Protein AF-A0A2L1GGE6-F1 (afdb_monomer_lite)

pLDDT: mean 92.44, std 5.66, range [71.69, 98.25]

Structure (mmCIF, N/CA/C/O backbone):
data_AF-A0A2L1GGE6-F1
#
_entry.id   AF-A0A2L1GGE6-F1
#
loop_
_atom_site.group_PDB
_atom_site.id
_atom_site.type_symbol
_atom_site.label_atom_id
_atom_site.label_alt_id
_atom_site.label_comp_id
_atom_site.label_asym_id
_atom_site.label_entity_id
_atom_site.label_seq_id
_atom_site.pdbx_PDB_ins_code
_atom_site.Cartn_x
_atom_site.Cartn_y
_atom_site.Cartn_z
_atom_site.occupancy
_atom_site.B_iso_or_equiv
_atom_site.auth_seq_id
_atom_site.auth_comp_id
_atom_site.auth_asym_id
_atom_site.auth_atom_id
_atom_site.pdbx_PDB_model_num
ATOM 1 N N . ASP A 1 1 ? 11.230 13.556 -12.969 1.00 76.69 1 ASP A N 1
ATOM 2 C CA . ASP A 1 1 ? 11.676 12.198 -12.635 1.00 76.69 1 ASP A CA 1
ATOM 3 C C . ASP A 1 1 ? 10.655 11.644 -11.663 1.00 76.69 1 ASP A C 1
ATOM 5 O O . ASP A 1 1 ? 10.388 12.296 -10.663 1.00 76.69 1 ASP A O 1
ATOM 9 N N . ASP A 1 2 ? 10.006 10.533 -11.989 1.00 79.94 2 ASP A N 1
ATOM 10 C CA . ASP A 1 2 ? 8.922 10.001 -11.155 1.00 79.94 2 ASP A CA 1
ATOM 11 C C . ASP A 1 2 ? 9.458 9.405 -9.846 1.00 79.94 2 ASP A C 1
ATOM 13 O O . ASP A 1 2 ? 8.740 9.350 -8.852 1.00 79.94 2 ASP A O 1
ATOM 17 N N . LEU A 1 3 ? 10.731 8.992 -9.807 1.00 88.44 3 LEU A N 1
ATOM 18 C CA . LEU A 1 3 ? 11.336 8.369 -8.626 1.00 88.44 3 LEU A CA 1
ATOM 19 C C . LEU A 1 3 ? 11.576 9.357 -7.472 1.00 88.44 3 LEU A C 1
ATOM 21 O O . LEU A 1 3 ? 11.705 8.930 -6.322 1.00 88.44 3 LEU A O 1
ATOM 25 N N . SER A 1 4 ? 11.581 10.668 -7.749 1.00 88.50 4 SER A N 1
ATOM 26 C CA . SER A 1 4 ? 11.666 11.704 -6.712 1.00 88.50 4 SER A CA 1
ATOM 27 C C . SER A 1 4 ? 10.343 11.933 -5.975 1.00 88.50 4 SER A C 1
ATOM 29 O O . SER A 1 4 ? 10.339 12.589 -4.937 1.00 88.50 4 SER A O 1
ATOM 31 N N . ILE A 1 5 ? 9.221 11.421 -6.493 1.00 91.50 5 ILE A N 1
ATOM 32 C CA . ILE A 1 5 ? 7.922 11.474 -5.810 1.00 91.50 5 ILE A CA 1
ATOM 33 C C . ILE A 1 5 ? 7.991 10.542 -4.603 1.00 91.50 5 ILE A C 1
ATOM 35 O O . ILE A 1 5 ? 8.358 9.381 -4.759 1.00 91.50 5 ILE A O 1
ATOM 39 N N . GLN A 1 6 ? 7.654 11.023 -3.410 1.00 93.44 6 GLN A N 1
ATOM 40 C CA . GLN A 1 6 ? 7.475 10.172 -2.233 1.00 93.44 6 GLN A CA 1
ATOM 41 C C . GLN A 1 6 ? 6.146 9.423 -2.369 1.00 93.44 6 GLN A C 1
ATOM 43 O O . GLN A 1 6 ? 5.102 10.067 -2.482 1.00 93.44 6 GLN A O 1
ATOM 48 N N . LEU A 1 7 ? 6.181 8.087 -2.415 1.00 94.50 7 LEU A N 1
ATOM 49 C CA . LEU A 1 7 ? 4.965 7.294 -2.610 1.00 94.50 7 LEU A CA 1
ATOM 50 C C . LEU A 1 7 ? 4.252 7.100 -1.269 1.00 94.50 7 LEU A C 1
ATOM 52 O O . LEU A 1 7 ? 3.076 7.424 -1.156 1.00 94.50 7 LEU A O 1
ATOM 56 N N . LEU A 1 8 ? 4.968 6.641 -0.245 1.00 94.88 8 LEU A N 1
ATOM 57 C CA . LEU A 1 8 ? 4.497 6.573 1.135 1.00 94.88 8 LEU A CA 1
ATOM 58 C C . LEU A 1 8 ? 4.731 7.926 1.821 1.00 94.88 8 LEU A C 1
ATOM 60 O O . LEU A 1 8 ? 5.828 8.223 2.302 1.00 94.88 8 LEU A O 1
ATOM 64 N N . SER A 1 9 ? 3.707 8.780 1.820 1.00 91.50 9 SER A N 1
ATOM 65 C CA . SER A 1 9 ? 3.783 10.154 2.330 1.00 91.50 9 SER A CA 1
ATOM 66 C C . SER A 1 9 ? 3.647 10.250 3.857 1.00 91.50 9 SER A C 1
ATOM 68 O O . SER A 1 9 ? 3.250 9.305 4.541 1.00 91.50 9 SER A O 1
ATOM 70 N N . SER A 1 10 ? 3.936 11.436 4.404 1.00 93.06 10 SER A N 1
ATOM 71 C CA . SER A 1 10 ? 3.655 11.759 5.810 1.00 93.06 10 SER A CA 1
ATOM 72 C C . SER A 1 10 ? 2.171 11.657 6.161 1.00 93.06 10 SER A C 1
ATOM 74 O O . SER A 1 10 ? 1.844 11.339 7.299 1.00 93.06 10 SER A O 1
ATOM 76 N N . ASP A 1 11 ? 1.280 11.888 5.196 1.00 93.88 11 ASP A N 1
ATOM 77 C CA . ASP A 1 11 ? -0.168 11.844 5.422 1.00 93.88 11 ASP A CA 1
ATOM 78 C C . ASP A 1 11 ? -0.619 10.433 5.803 1.00 93.88 11 ASP A C 1
ATOM 80 O O . ASP A 1 11 ? -1.403 10.268 6.737 1.00 93.88 11 ASP A O 1
ATOM 84 N N . LEU A 1 12 ? -0.029 9.408 5.173 1.00 95.50 12 LEU A N 1
ATOM 85 C CA . LEU A 1 12 ? -0.253 8.017 5.559 1.00 95.50 12 LEU A CA 1
ATOM 86 C C . LEU A 1 12 ? 0.170 7.771 7.011 1.00 95.50 12 LEU A C 1
ATOM 88 O O . LEU A 1 12 ? -0.551 7.115 7.757 1.00 95.50 12 LEU A O 1
ATOM 92 N N . LEU A 1 13 ? 1.325 8.297 7.429 1.00 95.12 13 LEU A N 1
ATOM 93 C CA . LEU A 1 13 ? 1.801 8.132 8.803 1.00 95.12 13 LEU A CA 1
ATOM 94 C C . LEU A 1 13 ? 0.855 8.792 9.816 1.00 95.12 13 LEU A C 1
ATOM 96 O O . LEU A 1 13 ? 0.607 8.225 10.881 1.00 95.12 13 LEU A O 1
ATOM 100 N N . GLU A 1 14 ? 0.324 9.971 9.502 1.00 95.50 14 GLU A N 1
ATOM 101 C CA . GLU A 1 14 ? -0.656 10.637 10.361 1.00 95.50 14 GLU A CA 1
ATOM 102 C C . GLU A 1 14 ? -1.996 9.888 10.389 1.00 95.50 14 GLU A C 1
ATOM 104 O O . GLU A 1 14 ? -2.597 9.747 11.455 1.00 95.50 14 GLU A O 1
ATOM 109 N N . GLU A 1 15 ? -2.427 9.306 9.267 1.00 94.00 15 GLU A N 1
ATOM 110 C CA . GLU A 1 15 ? -3.630 8.470 9.218 1.00 94.00 15 GLU A CA 1
ATOM 111 C C . GLU A 1 15 ? -3.463 7.171 10.028 1.00 94.00 15 GLU A C 1
ATOM 113 O O . GLU A 1 15 ? -4.377 6.781 10.758 1.00 94.00 15 GLU A O 1
ATOM 118 N N . ILE A 1 16 ? -2.266 6.566 9.999 1.00 94.00 16 ILE A N 1
ATOM 119 C CA . ILE A 1 16 ? -1.893 5.404 10.825 1.00 94.00 16 ILE A CA 1
ATOM 120 C C . ILE A 1 16 ? -2.014 5.706 12.325 1.00 94.00 16 ILE A C 1
ATOM 122 O O . ILE A 1 16 ? -2.418 4.839 13.101 1.00 94.00 16 ILE A O 1
ATOM 126 N N . LYS A 1 17 ? -1.678 6.927 12.752 1.00 93.19 17 LYS A N 1
ATOM 127 C CA . LYS A 1 17 ? -1.795 7.356 14.157 1.00 93.19 17 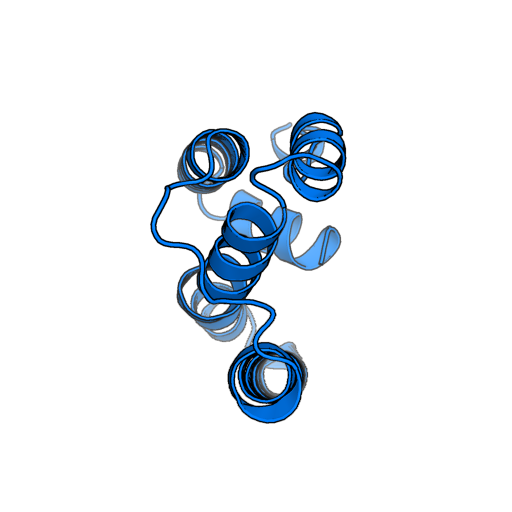LYS A CA 1
ATOM 128 C C . LYS A 1 17 ? -3.228 7.725 14.554 1.00 93.19 17 LYS A C 1
ATOM 130 O O . LYS A 1 17 ? -3.521 7.823 15.745 1.00 93.19 17 LYS A O 1
ATOM 135 N N . GLY A 1 18 ? -4.090 7.985 13.574 1.00 90.88 18 GLY A N 1
ATOM 136 C CA . GLY A 1 18 ? -5.457 8.446 13.770 1.00 90.88 18 GLY A CA 1
ATOM 137 C C . GLY A 1 18 ? -6.480 7.321 13.939 1.00 90.88 18 GLY A C 1
ATOM 138 O O . GLY A 1 18 ? -6.161 6.145 14.108 1.00 90.88 18 GLY A O 1
ATOM 139 N N . SER A 1 19 ? -7.758 7.693 13.848 1.00 88.56 19 SER A N 1
ATOM 140 C CA . SER A 1 19 ? -8.890 6.760 13.948 1.00 88.56 19 SER A CA 1
ATOM 141 C C . SER A 1 19 ? -8.963 5.747 12.800 1.00 88.56 19 SER A C 1
ATOM 143 O O . SER A 1 19 ? -9.596 4.707 12.952 1.00 88.56 19 SER A O 1
ATOM 145 N N . LEU A 1 20 ? -8.312 6.041 11.670 1.00 90.44 20 LEU A N 1
ATOM 146 C CA . LEU A 1 20 ? -8.230 5.173 10.491 1.00 90.44 20 LEU A CA 1
ATOM 147 C C . LEU A 1 20 ? -6.960 4.311 10.475 1.00 90.44 20 LEU A C 1
ATOM 149 O O . LEU A 1 20 ? -6.613 3.732 9.443 1.00 90.44 20 LEU A O 1
ATOM 153 N N . GLY A 1 21 ? -6.243 4.212 11.598 1.00 91.81 21 GLY A N 1
ATOM 154 C CA . GLY A 1 21 ? -4.950 3.540 11.615 1.00 91.81 21 GLY A CA 1
ATOM 155 C C . GLY A 1 21 ? -5.020 2.050 11.297 1.00 91.81 21 GLY A C 1
ATOM 156 O O . GLY A 1 21 ? -4.206 1.530 10.535 1.00 91.81 21 GLY A O 1
ATOM 157 N N . CYS A 1 22 ? -6.056 1.378 11.801 1.00 92.00 22 CYS A N 1
ATOM 158 C CA . CYS A 1 22 ? -6.360 -0.011 11.462 1.00 92.00 22 CYS A CA 1
ATOM 159 C C . CYS A 1 22 ? -6.520 -0.202 9.947 1.00 92.00 22 CYS A C 1
ATOM 161 O O . CYS A 1 22 ? -5.876 -1.070 9.354 1.00 92.00 22 CYS A O 1
ATOM 163 N N . GLN A 1 23 ? -7.361 0.634 9.336 1.00 91.88 23 GLN A N 1
ATOM 164 C CA . GLN A 1 23 ? -7.722 0.605 7.923 1.00 91.88 23 GLN A CA 1
ATOM 165 C C . GLN A 1 23 ? -6.482 0.850 7.073 1.00 91.88 23 GLN A C 1
ATOM 167 O O . GLN A 1 23 ? -6.172 0.053 6.194 1.00 91.88 23 GLN A O 1
ATOM 172 N N . SER A 1 24 ? -5.738 1.908 7.399 1.00 94.50 24 SER A N 1
ATOM 173 C CA . SER A 1 24 ? -4.527 2.322 6.691 1.00 94.50 24 SER A CA 1
ATOM 174 C C . SER A 1 24 ? -3.493 1.205 6.657 1.00 94.50 24 SER A C 1
ATOM 176 O O . SER A 1 24 ? -3.010 0.842 5.587 1.00 94.50 24 SER A O 1
ATOM 178 N N . VAL A 1 25 ? -3.194 0.597 7.811 1.00 94.62 25 VAL A N 1
ATOM 179 C CA . VAL A 1 25 ? -2.222 -0.501 7.878 1.00 94.62 25 VAL A CA 1
ATOM 180 C C . VAL A 1 25 ? -2.748 -1.744 7.156 1.00 94.62 25 VAL A C 1
ATOM 182 O O . VAL A 1 25 ? -2.005 -2.352 6.388 1.00 94.62 25 VAL A O 1
ATOM 185 N N . SER A 1 26 ? -4.016 -2.119 7.358 1.00 93.94 26 SER A N 1
ATOM 186 C CA . SER A 1 26 ? -4.608 -3.291 6.697 1.00 93.94 26 SER A CA 1
ATOM 187 C C . SER A 1 26 ? -4.584 -3.153 5.173 1.00 93.94 26 SER A C 1
ATOM 189 O O . SER A 1 26 ? -4.153 -4.071 4.474 1.00 93.94 26 SER A O 1
ATOM 191 N N . GLU A 1 27 ? -5.004 -1.999 4.654 1.00 95.00 27 GLU A N 1
ATOM 192 C CA . GLU A 1 27 ? -4.993 -1.698 3.224 1.00 95.00 27 GLU A CA 1
ATOM 193 C C . GLU A 1 27 ? -3.579 -1.595 2.654 1.00 95.00 27 GLU A C 1
ATOM 195 O O . GLU A 1 27 ? -3.358 -2.017 1.520 1.00 95.00 27 GLU A O 1
ATOM 200 N N . MET A 1 28 ? -2.615 -1.069 3.416 1.00 95.88 28 MET A N 1
ATOM 201 C CA . MET A 1 28 ? -1.215 -1.023 2.997 1.00 95.88 28 MET A CA 1
ATOM 202 C C . MET A 1 28 ? -0.634 -2.433 2.865 1.00 95.88 28 MET A C 1
ATOM 204 O O . MET A 1 28 ? -0.012 -2.751 1.851 1.00 95.88 28 MET A O 1
ATOM 208 N N . MET A 1 29 ? -0.871 -3.304 3.852 1.00 96.06 29 MET A N 1
ATOM 209 C CA . MET A 1 29 ? -0.436 -4.703 3.785 1.00 96.06 29 MET A CA 1
ATOM 210 C C . MET A 1 29 ? -1.050 -5.424 2.583 1.00 96.06 29 MET A C 1
ATOM 212 O O . MET A 1 29 ? -0.353 -6.151 1.879 1.00 96.06 29 MET A O 1
ATOM 216 N N . GLU A 1 30 ? -2.342 -5.212 2.329 1.00 95.44 30 GLU A N 1
ATOM 217 C CA . GLU A 1 30 ? -3.037 -5.773 1.169 1.00 95.44 30 GLU A CA 1
ATOM 218 C C . GLU A 1 30 ? -2.467 -5.251 -0.151 1.00 95.44 30 GLU A C 1
ATOM 220 O O . GLU A 1 30 ? -2.126 -6.044 -1.024 1.00 95.44 30 GLU A O 1
ATOM 225 N N . PHE A 1 31 ? -2.258 -3.938 -0.268 1.00 97.50 31 PHE A N 1
ATOM 226 C CA . PHE A 1 31 ? -1.653 -3.318 -1.445 1.00 97.50 31 PHE A CA 1
ATOM 227 C C . PHE A 1 31 ? -0.284 -3.927 -1.778 1.00 97.50 31 PHE A C 1
ATOM 229 O O . PHE A 1 31 ? -0.016 -4.273 -2.930 1.00 97.50 31 PHE A O 1
ATOM 236 N N . TYR A 1 32 ? 0.580 -4.127 -0.783 1.00 98.25 32 TYR A N 1
ATOM 237 C CA . TYR A 1 32 ? 1.880 -4.746 -1.032 1.00 98.25 32 TYR A CA 1
ATOM 238 C C . TYR A 1 32 ? 1.779 -6.221 -1.431 1.00 98.25 32 TYR A C 1
ATOM 240 O O . TYR A 1 32 ? 2.478 -6.645 -2.355 1.00 98.25 32 TYR A O 1
ATOM 248 N N . LEU A 1 33 ? 0.913 -6.992 -0.767 1.00 97.62 33 LEU A N 1
ATOM 249 C CA . LEU A 1 33 ? 0.727 -8.421 -1.035 1.00 97.62 33 LEU A CA 1
ATOM 250 C C . LEU A 1 33 ? 0.088 -8.692 -2.401 1.00 97.62 33 LEU A C 1
ATOM 252 O O . LEU A 1 33 ? 0.484 -9.641 -3.076 1.00 97.62 33 LEU A O 1
ATOM 256 N N . GLU A 1 34 ? -0.883 -7.877 -2.807 1.00 97.06 34 GLU A N 1
ATOM 257 C CA . GLU A 1 34 ? -1.718 -8.145 -3.981 1.00 97.06 34 GLU A CA 1
ATOM 258 C C . GLU A 1 34 ? -1.269 -7.371 -5.224 1.00 97.06 34 GLU A C 1
ATOM 260 O O . GLU A 1 34 ? -1.384 -7.881 -6.340 1.00 97.06 34 GLU A O 1
ATOM 265 N N . GLU A 1 35 ? -0.681 -6.182 -5.057 1.00 96.69 35 GLU A N 1
ATOM 266 C CA . GLU A 1 35 ? -0.316 -5.320 -6.185 1.00 96.69 35 GLU A CA 1
ATOM 267 C C . GLU A 1 35 ? 1.193 -5.185 -6.371 1.00 96.69 35 GLU A C 1
ATOM 269 O O . GLU A 1 35 ? 1.701 -5.415 -7.473 1.00 96.69 35 GLU A O 1
ATOM 274 N N . VAL A 1 36 ? 1.939 -4.835 -5.322 1.00 97.44 36 VAL A N 1
ATOM 275 C CA . VAL A 1 36 ? 3.365 -4.501 -5.470 1.00 97.44 36 VAL A CA 1
ATOM 276 C C . VAL A 1 36 ? 4.219 -5.752 -5.661 1.00 97.44 36 VAL A C 1
ATOM 278 O O . VAL A 1 36 ? 4.879 -5.895 -6.694 1.00 97.44 36 VAL A O 1
ATOM 281 N N . LEU A 1 37 ? 4.197 -6.684 -4.703 1.00 97.44 37 LEU A N 1
ATOM 282 C CA . LEU A 1 37 ? 5.071 -7.860 -4.708 1.00 97.44 37 LEU A CA 1
ATOM 283 C C . LEU A 1 37 ? 4.841 -8.770 -5.929 1.00 97.44 37 LEU A C 1
ATOM 285 O O . LEU A 1 37 ? 5.828 -9.157 -6.564 1.00 97.44 37 LEU A O 1
ATOM 289 N N . PRO A 1 38 ? 3.597 -9.069 -6.362 1.00 96.19 38 PRO A N 1
ATOM 290 C CA . PRO A 1 38 ? 3.371 -9.885 -7.557 1.00 96.19 38 PRO A CA 1
ATOM 291 C C . PRO A 1 38 ? 3.887 -9.240 -8.847 1.00 96.19 38 PRO A C 1
ATOM 293 O O . PRO A 1 38 ? 4.293 -9.934 -9.786 1.00 96.19 38 PRO A O 1
ATOM 296 N N . ARG A 1 39 ? 3.870 -7.906 -8.939 1.00 95.69 39 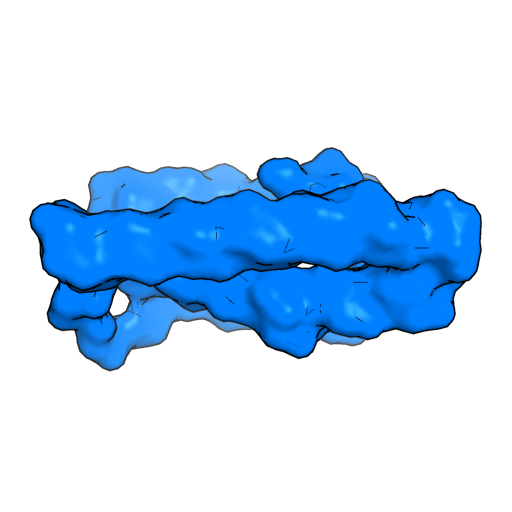ARG A N 1
ATOM 297 C CA . ARG A 1 39 ? 4.445 -7.172 -10.078 1.00 95.69 39 ARG A CA 1
ATOM 298 C C . ARG A 1 39 ? 5.974 -7.125 -9.982 1.00 95.69 39 ARG A C 1
ATOM 300 O O . ARG A 1 39 ? 6.639 -7.355 -10.990 1.00 95.69 39 ARG A O 1
ATOM 307 N N . ALA A 1 40 ? 6.524 -6.925 -8.784 1.00 95.06 40 ALA A N 1
ATOM 308 C CA . ALA A 1 40 ? 7.963 -6.933 -8.529 1.00 95.06 40 ALA A CA 1
ATOM 309 C C . ALA A 1 40 ? 8.604 -8.285 -8.885 1.00 95.06 40 ALA A C 1
ATOM 311 O O . ALA A 1 40 ? 9.565 -8.316 -9.656 1.00 95.06 40 ALA A O 1
ATOM 312 N N . MET A 1 41 ? 8.011 -9.402 -8.450 1.00 94.88 41 MET A N 1
ATOM 313 C CA . MET A 1 41 ? 8.491 -10.755 -8.772 1.00 94.88 41 MET A CA 1
ATOM 314 C C . MET A 1 41 ? 8.517 -11.036 -10.280 1.00 94.88 41 MET A C 1
ATOM 316 O O . MET A 1 41 ? 9.428 -11.696 -10.771 1.00 94.88 41 MET A O 1
ATOM 320 N N . ARG A 1 42 ? 7.543 -10.509 -11.036 1.00 93.56 42 ARG A N 1
ATOM 321 C CA . ARG A 1 42 ? 7.517 -10.617 -12.507 1.00 93.56 42 ARG A CA 1
ATOM 322 C C . ARG A 1 42 ? 8.566 -9.738 -13.195 1.00 93.56 42 ARG A C 1
ATOM 324 O O . ARG A 1 42 ? 8.923 -10.016 -14.335 1.00 93.56 42 ARG A O 1
ATOM 331 N N . SER A 1 43 ? 9.039 -8.684 -12.530 1.00 90.94 43 SER A N 1
ATOM 332 C CA . SER A 1 43 ? 9.992 -7.721 -13.095 1.00 90.94 43 SER A CA 1
ATOM 333 C C . SER A 1 43 ? 11.464 -8.123 -12.940 1.00 90.94 43 SER A C 1
ATOM 335 O O . SER A 1 43 ? 12.302 -7.619 -13.683 1.00 90.94 43 SER A O 1
ATOM 337 N N . SER A 1 44 ? 11.795 -9.033 -12.012 1.00 87.94 44 SER A N 1
ATOM 338 C CA . SER A 1 44 ? 13.170 -9.495 -11.782 1.00 87.94 44 SER A CA 1
ATOM 339 C C . SER A 1 44 ? 13.221 -10.960 -11.351 1.00 87.94 44 SER A C 1
ATOM 341 O O . SER A 1 44 ? 12.849 -11.310 -10.232 1.00 87.94 44 SER A O 1
ATOM 343 N N . SER A 1 45 ? 13.764 -11.820 -12.218 1.00 90.31 45 SER A N 1
ATOM 344 C CA . SER A 1 45 ? 13.993 -13.237 -11.904 1.00 90.31 45 SER A CA 1
ATOM 345 C C . SER A 1 45 ? 15.070 -13.433 -10.832 1.00 90.31 45 SER A C 1
ATOM 347 O O . SER A 1 45 ? 14.978 -14.357 -10.026 1.00 90.31 45 SER A O 1
ATOM 349 N N . GLN A 1 46 ? 16.066 -12.541 -10.774 1.00 93.88 46 GLN A N 1
ATOM 350 C CA . GLN A 1 46 ? 17.158 -12.600 -9.799 1.00 93.88 46 GLN A CA 1
ATOM 351 C C . GLN A 1 46 ? 16.661 -12.429 -8.358 1.00 93.88 46 GLN A C 1
ATOM 353 O O . GLN A 1 46 ? 17.158 -13.098 -7.454 1.00 93.88 46 GLN A O 1
ATOM 358 N N . HIS A 1 47 ? 15.679 -11.551 -8.136 1.00 92.38 47 HIS A N 1
ATOM 359 C CA . HIS A 1 47 ? 15.172 -11.231 -6.796 1.00 92.38 47 HIS A CA 1
ATOM 360 C C . HIS A 1 47 ? 13.875 -11.962 -6.436 1.00 92.38 47 HIS A C 1
ATOM 362 O O . HIS A 1 47 ? 13.353 -11.776 -5.338 1.00 92.38 47 HIS A O 1
ATOM 368 N N . GLN A 1 48 ? 13.372 -12.828 -7.321 1.00 94.44 48 GLN A N 1
ATOM 369 C CA . GLN A 1 48 ? 12.076 -13.485 -7.162 1.00 94.44 48 GLN A CA 1
ATOM 370 C C . GLN A 1 48 ? 11.947 -14.249 -5.834 1.00 94.44 48 GLN A C 1
ATOM 372 O O . GLN A 1 48 ? 10.917 -14.143 -5.175 1.00 94.44 48 GLN A O 1
ATOM 377 N N . ARG A 1 49 ? 12.988 -14.984 -5.411 1.00 95.69 49 ARG A N 1
ATOM 378 C CA . ARG A 1 49 ? 12.965 -15.717 -4.129 1.00 95.69 49 ARG A CA 1
ATOM 379 C C . ARG A 1 49 ? 12.884 -14.769 -2.936 1.00 95.69 49 ARG A C 1
ATOM 381 O O . ARG A 1 49 ? 11.980 -14.906 -2.127 1.00 95.69 49 ARG A O 1
ATOM 388 N N . SER A 1 50 ? 13.757 -13.765 -2.880 1.00 95.50 50 SER A N 1
ATOM 389 C CA . SER A 1 50 ? 13.770 -12.785 -1.788 1.00 95.50 50 SER A CA 1
ATOM 390 C C . SER A 1 50 ? 12.450 -12.016 -1.681 1.00 95.50 50 SER A C 1
ATOM 392 O O . SER A 1 50 ? 11.958 -11.788 -0.581 1.00 95.50 50 SER A O 1
ATOM 394 N N . MET A 1 51 ? 11.843 -11.657 -2.815 1.00 95.44 51 MET A N 1
ATOM 395 C CA . MET A 1 51 ? 10.527 -11.009 -2.849 1.00 95.44 51 MET A CA 1
ATOM 396 C C . MET A 1 51 ? 9.402 -11.955 -2.401 1.00 95.44 51 MET A C 1
ATOM 398 O O . MET A 1 51 ? 8.479 -11.521 -1.716 1.00 95.44 51 MET A O 1
ATOM 402 N N . SER A 1 52 ? 9.487 -13.245 -2.742 1.00 95.81 52 SER A N 1
ATOM 403 C CA . SER A 1 52 ? 8.549 -14.260 -2.250 1.00 95.81 52 SER A CA 1
ATOM 404 C C . SER A 1 52 ? 8.658 -14.445 -0.735 1.00 95.81 52 SER A C 1
ATOM 406 O O . SER A 1 52 ? 7.637 -14.519 -0.056 1.00 95.81 52 SER A O 1
ATOM 408 N N . ASP A 1 53 ? 9.877 -14.500 -0.198 1.00 97.50 53 ASP A N 1
ATOM 409 C CA . ASP A 1 53 ? 10.113 -14.632 1.243 1.00 97.50 53 ASP A CA 1
ATOM 410 C C . ASP A 1 53 ? 9.579 -13.409 1.999 1.00 97.50 53 ASP A C 1
ATOM 412 O O . ASP A 1 53 ? 8.895 -13.557 3.014 1.00 97.50 53 ASP A O 1
ATOM 416 N N . LEU A 1 54 ? 9.800 -12.206 1.459 1.00 97.62 54 LEU A N 1
ATOM 417 C CA . LEU A 1 54 ? 9.237 -10.965 1.993 1.00 97.62 54 LEU A CA 1
ATOM 418 C C . LEU A 1 54 ? 7.702 -10.993 2.014 1.00 97.62 54 LEU A C 1
ATOM 420 O O . LEU A 1 54 ? 7.090 -10.654 3.028 1.00 97.62 54 LEU A O 1
ATOM 424 N N . GLY A 1 55 ? 7.076 -11.449 0.926 1.00 97.44 55 GLY A N 1
ATOM 425 C CA . GLY A 1 55 ? 5.624 -11.615 0.860 1.00 97.44 55 GLY A CA 1
ATOM 426 C C . GLY A 1 55 ? 5.090 -12.596 1.902 1.00 97.44 55 GLY A C 1
ATOM 427 O O . GLY A 1 55 ? 4.093 -12.306 2.559 1.00 97.44 55 GLY A O 1
ATOM 428 N N . ASN A 1 56 ? 5.785 -13.713 2.127 1.00 98.12 56 ASN A N 1
ATOM 429 C CA . ASN A 1 56 ? 5.410 -14.683 3.157 1.00 98.12 56 ASN A CA 1
ATOM 430 C C . ASN A 1 56 ? 5.518 -14.097 4.574 1.00 98.12 56 ASN A C 1
ATOM 432 O O . ASN A 1 56 ? 4.631 -14.319 5.400 1.00 98.12 56 ASN A O 1
ATOM 436 N N . LEU A 1 57 ? 6.568 -13.320 4.861 1.00 98.25 57 LEU A N 1
ATOM 437 C CA . LEU A 1 57 ? 6.715 -12.623 6.143 1.00 98.25 57 LEU A CA 1
ATOM 438 C C . LEU A 1 57 ? 5.572 -11.628 6.376 1.00 98.25 57 LEU A C 1
ATOM 440 O O . LEU A 1 57 ? 4.965 -11.633 7.449 1.00 98.25 57 LEU A O 1
ATOM 444 N N . LEU A 1 58 ? 5.234 -10.823 5.365 1.00 97.81 58 LEU A N 1
ATOM 445 C CA . LEU A 1 58 ? 4.143 -9.852 5.451 1.00 97.81 58 LEU A CA 1
ATOM 446 C C . LEU A 1 58 ? 2.776 -10.534 5.611 1.00 97.81 58 LEU A C 1
ATOM 448 O O . LEU A 1 58 ? 1.955 -10.094 6.417 1.00 97.81 58 LEU A O 1
ATOM 452 N N . LEU A 1 59 ? 2.542 -11.640 4.901 1.00 96.69 59 LEU A N 1
ATOM 453 C CA . LEU A 1 59 ? 1.319 -12.433 5.025 1.00 96.69 59 LEU A CA 1
ATOM 454 C C . LEU A 1 59 ? 1.160 -13.001 6.443 1.00 96.69 59 LEU A C 1
ATOM 456 O O . LEU A 1 59 ? 0.083 -12.897 7.035 1.00 96.69 59 LEU A O 1
ATOM 460 N N . ASN A 1 60 ? 2.238 -13.546 7.012 1.00 96.75 60 ASN A N 1
ATOM 461 C CA . ASN A 1 60 ? 2.251 -14.058 8.383 1.00 96.75 60 ASN A CA 1
ATOM 462 C C . ASN A 1 60 ? 2.006 -12.947 9.413 1.00 96.75 60 ASN A C 1
ATOM 464 O O . ASN A 1 60 ? 1.254 -13.144 10.373 1.00 96.75 60 ASN A O 1
ATOM 468 N N . LEU A 1 61 ? 2.591 -11.764 9.203 1.00 95.94 61 LEU A N 1
ATOM 469 C CA . LEU A 1 61 ? 2.345 -10.597 10.046 1.00 95.94 61 LEU A CA 1
ATOM 470 C C . LEU A 1 61 ? 0.871 -10.168 9.984 1.00 95.94 61 LEU A C 1
ATOM 472 O O . LEU A 1 61 ? 0.235 -10.029 11.030 1.00 95.94 61 LEU A O 1
ATOM 476 N N . ARG A 1 62 ? 0.296 -10.045 8.778 1.00 93.38 62 ARG A N 1
ATOM 477 C CA . ARG A 1 62 ? -1.127 -9.712 8.577 1.00 93.38 62 ARG A CA 1
ATOM 478 C C . ARG A 1 62 ? -2.038 -10.710 9.294 1.00 93.38 62 ARG A C 1
ATOM 480 O O . ARG A 1 62 ? -2.971 -10.305 9.990 1.00 93.38 62 ARG A O 1
ATOM 487 N N . ALA A 1 63 ? -1.755 -12.007 9.162 1.00 92.00 63 ALA A N 1
ATOM 488 C CA . ALA A 1 63 ? -2.505 -13.063 9.837 1.00 92.00 63 ALA A CA 1
ATOM 489 C C . ALA A 1 63 ? -2.413 -12.943 11.367 1.00 92.00 63 ALA A C 1
ATOM 491 O O . ALA A 1 63 ? -3.436 -13.015 12.048 1.00 92.00 63 ALA A O 1
ATOM 492 N N . THR A 1 64 ? -1.218 -12.683 11.905 1.00 92.94 64 THR A N 1
ATOM 493 C CA . THR A 1 64 ? -0.987 -12.506 13.350 1.00 92.94 64 THR A CA 1
ATOM 494 C C . THR A 1 64 ? -1.749 -11.298 13.898 1.00 92.94 64 THR A C 1
ATOM 496 O O . THR A 1 64 ? -2.447 -11.404 14.908 1.00 92.94 64 THR A O 1
ATOM 499 N N . MET A 1 65 ? -1.689 -10.155 13.210 1.00 90.88 65 MET A N 1
ATOM 500 C CA . MET A 1 65 ? -2.408 -8.941 13.612 1.00 90.88 65 MET A CA 1
ATOM 501 C C . MET A 1 65 ? -3.928 -9.127 13.572 1.00 90.88 65 MET A C 1
ATOM 503 O O . MET A 1 65 ? -4.631 -8.665 14.475 1.00 90.88 65 MET A O 1
ATOM 507 N N . ARG A 1 66 ? -4.444 -9.848 12.568 1.00 87.88 66 ARG A N 1
ATOM 508 C CA . AR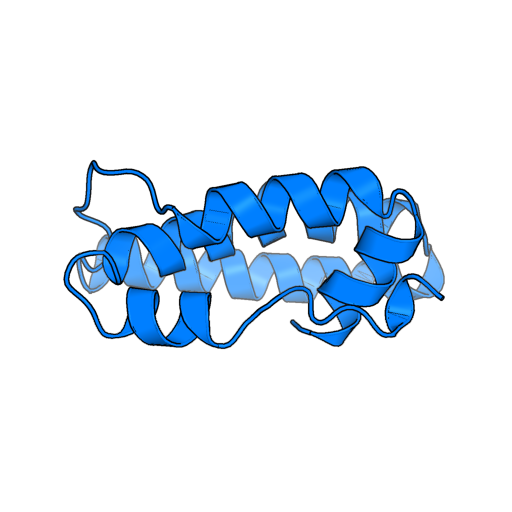G A 1 66 ? -5.879 -10.125 12.428 1.00 87.88 66 ARG A CA 1
ATOM 509 C C . ARG A 1 66 ? -6.392 -11.129 13.462 1.00 87.88 66 ARG A C 1
ATOM 511 O O . ARG A 1 66 ? -7.411 -10.871 14.094 1.00 87.88 66 ARG A O 1
ATOM 518 N N . LEU A 1 67 ? -5.717 -12.268 13.615 1.00 86.50 67 LEU A N 1
ATOM 519 C CA . LEU A 1 67 ? -6.219 -13.406 14.393 1.00 86.50 67 LEU A CA 1
ATOM 520 C C . LEU A 1 67 ? -5.858 -13.317 15.876 1.00 86.50 67 LEU A C 1
ATOM 522 O O . LEU A 1 67 ? -6.714 -13.552 16.726 1.00 86.50 67 LEU A O 1
ATOM 526 N N . CYS A 1 68 ? -4.609 -12.971 16.194 1.00 76.56 68 CYS A N 1
ATOM 527 C CA . CYS A 1 68 ? -4.110 -13.026 17.569 1.00 76.56 68 CYS A CA 1
ATOM 528 C C . CYS A 1 68 ? -4.421 -11.744 18.339 1.00 76.56 68 CYS A C 1
ATOM 530 O O . CYS A 1 68 ? -4.784 -11.799 19.511 1.00 76.56 68 CYS A O 1
ATOM 532 N N . HIS A 1 69 ? -4.307 -10.591 17.677 1.00 78.69 69 HIS A N 1
ATOM 533 C CA . HIS A 1 69 ? -4.440 -9.295 18.342 1.00 78.69 69 HIS A CA 1
ATOM 534 C C . HIS A 1 69 ? -5.724 -8.538 17.988 1.00 78.69 69 HIS A C 1
ATOM 536 O O . HIS A 1 69 ? -6.005 -7.517 18.609 1.00 78.69 69 HIS A O 1
ATOM 542 N N . LYS A 1 70 ? -6.510 -9.033 17.018 1.00 79.94 70 LYS A N 1
ATOM 543 C CA . LYS A 1 70 ? -7.742 -8.392 16.524 1.00 79.94 70 LYS A CA 1
ATOM 544 C C . LYS A 1 70 ? -7.536 -6.920 16.132 1.00 79.94 70 LYS A C 1
ATOM 546 O O . LYS A 1 70 ? -8.439 -6.109 16.284 1.00 79.94 70 LYS A O 1
ATOM 551 N N . PHE A 1 71 ? -6.355 -6.577 15.610 1.00 78.12 71 PHE A N 1
ATOM 552 C CA . PHE A 1 71 ? -6.033 -5.206 15.197 1.00 78.12 71 PHE A CA 1
ATOM 553 C C . PHE A 1 71 ? -6.794 -4.776 13.945 1.00 78.12 71 PHE A C 1
ATOM 555 O O . PHE A 1 71 ? -6.963 -3.584 13.754 1.00 78.12 71 PHE A O 1
ATOM 562 N N . PHE A 1 72 ? -7.245 -5.722 13.111 1.00 79.38 72 PHE A N 1
ATOM 563 C CA . PHE A 1 72 ? -7.930 -5.465 11.838 1.00 79.38 72 PHE A CA 1
ATOM 564 C C . PHE A 1 72 ? -9.437 -5.749 11.896 1.00 79.38 72 PHE A C 1
ATOM 566 O O . PHE A 1 72 ? -9.953 -6.541 11.110 1.00 79.38 72 PHE A O 1
ATOM 573 N N . THR A 1 73 ? -10.145 -5.140 12.851 1.00 78.19 73 THR A N 1
ATOM 574 C CA . THR A 1 73 ? -11.623 -5.194 12.939 1.00 78.19 73 THR A CA 1
ATOM 575 C C . THR A 1 73 ? -12.311 -4.004 12.268 1.00 78.19 73 THR A C 1
ATOM 577 O O . THR A 1 73 ? -13.493 -3.771 12.490 1.00 78.19 73 THR A O 1
ATOM 580 N N . CYS A 1 74 ? -11.573 -3.211 11.499 1.00 82.19 74 CYS A N 1
ATOM 581 C CA . CYS A 1 74 ? -12.083 -2.032 10.819 1.00 82.19 74 CYS A CA 1
ATOM 582 C C . CYS A 1 74 ? -12.861 -2.350 9.533 1.00 82.19 74 CYS A C 1
ATOM 584 O O . CYS A 1 74 ? -12.544 -3.307 8.832 1.00 82.19 74 CYS A O 1
ATOM 586 N N . GLU A 1 75 ? -13.832 -1.491 9.203 1.00 71.69 75 GLU A N 1
ATOM 587 C CA . GLU A 1 75 ? -14.703 -1.627 8.019 1.00 71.69 75 GLU A CA 1
ATOM 588 C C . GLU A 1 75 ? -14.622 -0.431 7.046 1.00 71.69 75 GLU A C 1
ATOM 590 O O . GLU A 1 75 ? -15.161 -0.490 5.942 1.00 71.69 75 GLU A O 1
ATOM 595 N N . GLU A 1 76 ? -13.950 0.658 7.433 1.00 79.50 76 GLU A N 1
ATOM 596 C CA . GLU A 1 76 ? -13.836 1.867 6.602 1.00 79.50 76 GLU A CA 1
ATOM 597 C C . GLU A 1 76 ? -12.649 1.803 5.627 1.00 79.50 76 GLU A C 1
ATOM 599 O O . GLU A 1 76 ? -11.761 0.964 5.771 1.00 79.50 76 GLU A O 1
ATOM 604 N N . ARG A 1 77 ? -12.625 2.705 4.637 1.00 85.25 77 ARG A N 1
ATOM 605 C CA . ARG A 1 77 ? -11.499 2.849 3.702 1.00 85.25 77 ARG A CA 1
ATOM 606 C C . ARG A 1 77 ? -10.559 3.979 4.099 1.00 85.25 77 ARG A C 1
ATOM 608 O O . ARG A 1 77 ? -11.008 5.025 4.567 1.00 85.25 77 ARG A O 1
ATOM 615 N N . SER A 1 78 ? -9.271 3.779 3.847 1.00 87.88 78 SER A N 1
ATOM 616 C CA . SER A 1 78 ? -8.220 4.775 4.046 1.00 87.88 78 SER A CA 1
ATOM 617 C C . SER A 1 78 ? -8.144 5.757 2.873 1.00 87.88 78 SER A C 1
ATOM 619 O O . SER A 1 78 ? -8.045 5.353 1.712 1.00 87.88 78 SER A O 1
ATOM 621 N N . ARG A 1 79 ? -8.146 7.064 3.169 1.00 90.00 79 ARG A N 1
ATOM 622 C CA . ARG A 1 79 ? -8.029 8.115 2.136 1.00 90.00 79 ARG A CA 1
ATOM 623 C C . ARG A 1 79 ? -6.600 8.222 1.620 1.00 90.00 79 ARG A C 1
ATOM 625 O O . ARG A 1 79 ? -6.380 8.335 0.417 1.00 90.00 79 ARG A O 1
ATOM 632 N N . SER A 1 80 ? -5.621 8.142 2.519 1.00 92.56 80 SER A N 1
ATOM 633 C CA . SER A 1 80 ? -4.206 8.159 2.142 1.00 92.56 80 SER A CA 1
ATOM 634 C C . SER A 1 80 ? -3.859 6.984 1.226 1.00 92.56 80 SER A C 1
ATOM 636 O O . SER A 1 80 ? -3.141 7.156 0.242 1.00 92.56 80 SER A O 1
ATOM 638 N N . MET A 1 81 ? -4.425 5.801 1.481 1.00 95.00 81 MET A N 1
ATOM 639 C CA . MET A 1 81 ? -4.200 4.634 0.626 1.00 95.00 81 MET A CA 1
ATOM 640 C C . MET A 1 81 ? -4.795 4.769 -0.775 1.00 95.00 81 MET A C 1
ATOM 642 O O . MET A 1 81 ? -4.201 4.256 -1.726 1.00 95.00 81 MET A O 1
ATOM 646 N N . GLU A 1 82 ? -5.922 5.465 -0.934 1.00 93.62 82 GLU A N 1
ATOM 647 C CA . GLU A 1 82 ? -6.487 5.768 -2.253 1.00 93.62 82 GLU A CA 1
ATOM 648 C C . GLU A 1 82 ? -5.494 6.587 -3.092 1.00 93.62 82 GLU A C 1
ATOM 650 O O . GLU A 1 82 ? -5.098 6.161 -4.180 1.00 93.62 82 GLU A O 1
ATOM 655 N N . HIS A 1 83 ? -4.968 7.680 -2.532 1.00 94.75 83 HIS A N 1
ATOM 656 C CA . HIS A 1 83 ? -3.966 8.516 -3.199 1.00 94.75 83 HIS A CA 1
ATOM 657 C C . HIS A 1 83 ? -2.665 7.771 -3.530 1.00 94.75 83 HIS A C 1
ATOM 659 O O . HIS A 1 83 ? -2.056 8.008 -4.582 1.00 94.75 83 HIS A O 1
ATOM 665 N N . ILE A 1 84 ? -2.235 6.85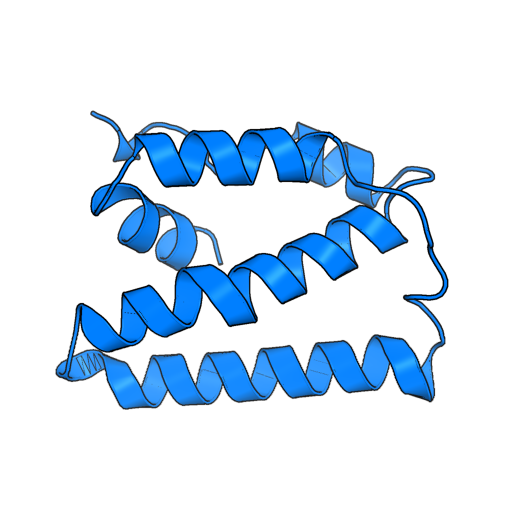0 -2.663 1.00 96.62 84 ILE A N 1
ATOM 666 C CA . ILE A 1 84 ? -1.055 6.010 -2.908 1.00 96.62 84 ILE A CA 1
ATOM 667 C C . ILE A 1 84 ? -1.297 5.087 -4.102 1.00 96.62 84 ILE A C 1
ATOM 669 O O . ILE 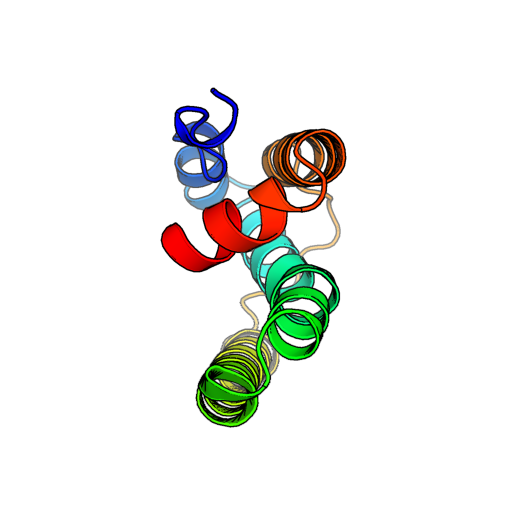A 1 84 ? -0.467 5.033 -5.012 1.00 96.62 84 ILE A O 1
ATOM 673 N N . LYS A 1 85 ? -2.440 4.392 -4.141 1.00 96.25 85 LYS A N 1
ATOM 674 C CA . LYS A 1 85 ? -2.803 3.478 -5.237 1.00 96.25 85 LYS A CA 1
ATOM 675 C C . LYS A 1 85 ? -2.903 4.219 -6.576 1.00 96.25 85 LYS A C 1
ATOM 677 O O . LYS A 1 85 ? -2.419 3.719 -7.598 1.00 96.25 85 LYS A O 1
ATOM 682 N N . GLU A 1 86 ? -3.464 5.427 -6.575 1.00 95.88 86 GLU A N 1
ATOM 683 C CA . GLU A 1 86 ? -3.519 6.302 -7.752 1.00 95.88 86 GLU A CA 1
ATOM 684 C C . GLU A 1 86 ? -2.123 6.729 -8.221 1.00 95.88 86 GLU A C 1
ATOM 686 O O . GLU A 1 86 ? -1.789 6.611 -9.405 1.00 95.88 86 GLU A O 1
ATOM 691 N N . THR A 1 87 ? -1.281 7.188 -7.293 1.00 96.19 87 THR A N 1
ATOM 692 C CA . THR A 1 87 ? 0.083 7.642 -7.597 1.00 9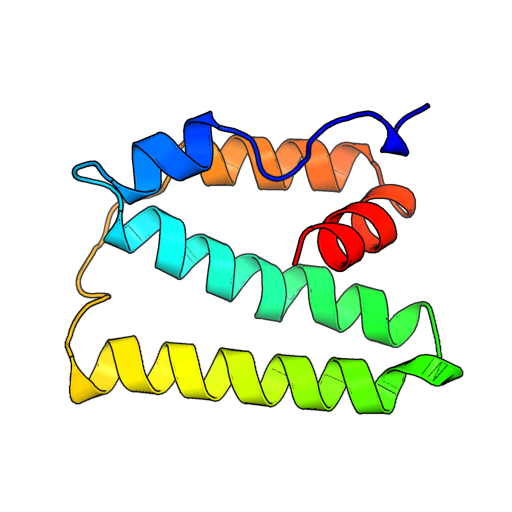6.19 87 THR A CA 1
ATOM 693 C C . THR A 1 87 ? 0.934 6.494 -8.124 1.00 96.19 87 THR A C 1
ATOM 695 O O . THR A 1 87 ? 1.555 6.632 -9.179 1.00 96.19 87 THR A O 1
ATOM 698 N N . PHE A 1 88 ? 0.889 5.332 -7.470 1.00 96.62 88 PHE A N 1
ATOM 699 C CA . PHE A 1 88 ? 1.545 4.110 -7.927 1.00 96.62 88 PHE A CA 1
ATOM 700 C C . PHE A 1 88 ? 1.126 3.737 -9.354 1.00 96.62 88 PHE A C 1
ATOM 702 O O . PHE A 1 88 ? 1.978 3.459 -10.200 1.00 96.62 88 PHE A O 1
ATOM 709 N N . SER A 1 89 ? -0.178 3.784 -9.645 1.00 95.12 89 SER A N 1
ATOM 710 C CA . SER A 1 89 ? -0.709 3.467 -10.974 1.00 95.12 89 SER A CA 1
ATOM 711 C C . SER A 1 89 ? -0.198 4.438 -12.042 1.00 95.12 89 SER A C 1
ATOM 713 O O . SER A 1 89 ? 0.182 4.009 -13.133 1.00 95.12 89 SER A O 1
ATOM 715 N N . ARG A 1 90 ? -0.109 5.735 -11.718 1.00 96.12 90 ARG A N 1
ATOM 716 C CA . ARG A 1 90 ? 0.420 6.771 -12.620 1.00 96.12 90 ARG A CA 1
ATOM 717 C C . ARG A 1 90 ? 1.916 6.607 -12.911 1.00 96.12 90 ARG A C 1
ATOM 719 O O . ARG A 1 90 ? 2.347 6.926 -14.014 1.00 96.12 90 ARG A O 1
ATOM 726 N N . MET A 1 91 ? 2.692 6.068 -11.970 1.00 95.06 91 MET A N 1
ATOM 727 C CA . MET A 1 91 ? 4.135 5.832 -12.134 1.00 95.06 91 MET A CA 1
ATOM 728 C C . MET A 1 91 ? 4.472 4.611 -13.008 1.00 95.06 91 MET A C 1
ATOM 730 O O . MET A 1 91 ? 5.644 4.377 -13.316 1.00 95.06 91 MET A O 1
ATOM 734 N N . SER A 1 92 ? 3.481 3.811 -13.424 1.00 91.44 92 SER A N 1
ATOM 735 C CA . SER A 1 92 ? 3.686 2.636 -14.283 1.00 91.44 92 SER A CA 1
ATOM 736 C C . SER A 1 92 ? 4.785 1.704 -13.726 1.00 91.44 92 SER A C 1
ATOM 738 O O . SER A 1 92 ? 4.738 1.314 -12.559 1.00 91.44 92 SER A O 1
ATOM 740 N N . ARG A 1 93 ? 5.800 1.340 -14.524 1.00 91.88 93 ARG A N 1
ATOM 741 C CA . ARG A 1 93 ? 6.922 0.488 -14.083 1.00 91.88 93 ARG A CA 1
ATOM 742 C C . ARG A 1 93 ? 7.753 1.113 -12.960 1.00 91.88 93 ARG A C 1
ATOM 744 O O . ARG A 1 93 ? 8.215 0.376 -12.093 1.00 91.88 93 ARG A O 1
ATOM 751 N N . ASN A 1 94 ? 7.914 2.438 -12.943 1.00 95.06 94 ASN A N 1
ATOM 752 C CA . ASN A 1 94 ? 8.670 3.128 -11.892 1.00 95.06 94 ASN A CA 1
ATOM 753 C C . ASN A 1 94 ? 7.988 2.989 -10.528 1.00 95.06 94 ASN A C 1
ATOM 755 O O . ASN A 1 94 ? 8.676 2.944 -9.511 1.00 95.06 94 ASN A O 1
ATOM 759 N N . GLY A 1 95 ? 6.658 2.840 -10.508 1.00 96.06 95 GLY A N 1
ATOM 760 C CA . GLY A 1 95 ? 5.893 2.608 -9.284 1.00 96.06 95 GLY A CA 1
ATOM 761 C C . GLY A 1 95 ? 6.346 1.352 -8.541 1.00 96.06 95 GLY A C 1
ATOM 762 O O . GLY A 1 95 ? 6.436 1.372 -7.319 1.00 96.06 95 GLY A O 1
ATOM 763 N N . ILE A 1 96 ? 6.716 0.287 -9.264 1.00 95.31 96 ILE A N 1
ATOM 764 C CA . ILE A 1 96 ? 7.206 -0.967 -8.668 1.00 95.31 96 ILE A CA 1
ATOM 765 C C . ILE A 1 96 ? 8.525 -0.725 -7.931 1.00 95.31 96 ILE A C 1
ATOM 767 O O . ILE A 1 96 ? 8.645 -1.072 -6.760 1.00 95.31 96 ILE A O 1
ATOM 771 N N . TYR A 1 97 ? 9.505 -0.111 -8.599 1.00 94.75 97 TYR A N 1
ATOM 772 C CA . TYR A 1 97 ? 10.812 0.168 -7.997 1.00 94.75 97 TYR A CA 1
ATOM 773 C C . TYR A 1 97 ? 10.700 1.139 -6.824 1.00 94.75 97 TYR A C 1
ATOM 775 O O . TYR A 1 97 ? 11.354 0.944 -5.804 1.00 94.75 97 TYR A O 1
ATOM 783 N N . LYS A 1 98 ? 9.836 2.150 -6.954 1.00 97.19 98 LYS A N 1
ATOM 784 C CA . LYS A 1 98 ? 9.558 3.117 -5.897 1.00 97.19 98 LYS A CA 1
ATOM 785 C C . LYS A 1 98 ? 8.952 2.445 -4.664 1.00 97.19 98 LYS A C 1
ATOM 787 O O . LYS A 1 98 ? 9.499 2.596 -3.581 1.00 97.19 98 LYS A O 1
ATOM 792 N N . ALA A 1 99 ? 7.876 1.676 -4.838 1.00 97.12 99 ALA A N 1
ATOM 793 C CA . ALA A 1 99 ? 7.206 0.982 -3.741 1.00 97.12 99 ALA A CA 1
ATOM 794 C C . ALA A 1 99 ? 8.128 -0.041 -3.066 1.00 97.12 99 ALA A C 1
ATOM 796 O O . ALA A 1 99 ? 8.193 -0.095 -1.849 1.00 97.12 99 ALA A O 1
ATOM 797 N N . MET A 1 100 ? 8.903 -0.811 -3.837 1.00 95.44 100 MET A N 1
ATOM 798 C CA . MET A 1 100 ? 9.880 -1.742 -3.259 1.00 95.44 100 MET A CA 1
ATOM 799 C C . MET A 1 100 ? 11.028 -1.034 -2.527 1.00 95.44 100 MET A C 1
ATOM 801 O O . MET A 1 100 ? 11.592 -1.611 -1.605 1.00 95.44 100 MET A O 1
ATOM 805 N N . GLY A 1 101 ? 11.394 0.182 -2.941 1.00 94.56 101 GLY A N 1
ATOM 806 C CA . GLY A 1 101 ? 12.411 0.993 -2.269 1.00 94.56 101 GLY A CA 1
ATOM 807 C C . GLY A 1 101 ? 11.920 1.691 -0.996 1.00 94.56 101 GLY A C 1
ATOM 808 O O . GLY A 1 101 ? 12.750 2.084 -0.184 1.00 94.56 101 GLY A O 1
ATOM 809 N N . GLU A 1 102 ? 10.603 1.847 -0.829 1.00 95.56 102 GLU A N 1
ATOM 810 C CA . GLU A 1 102 ? 9.961 2.436 0.358 1.00 95.56 102 GLU A CA 1
ATOM 811 C C . GLU A 1 102 ? 9.264 1.394 1.255 1.00 95.56 102 GLU A C 1
ATOM 813 O O . GLU A 1 102 ? 8.589 1.781 2.206 1.00 95.56 102 GLU A O 1
ATOM 818 N N . PHE A 1 103 ? 9.407 0.097 0.959 1.00 92.19 103 PHE A N 1
ATOM 819 C CA . PHE A 1 103 ? 8.902 -0.997 1.796 1.00 92.19 103 PHE A CA 1
ATOM 820 C C . PHE A 1 103 ? 9.591 -1.015 3.167 1.00 92.19 103 PHE A C 1
ATOM 822 O O . PHE A 1 103 ? 8.872 -1.167 4.181 1.00 92.19 103 PHE A O 1
#

Organism: Haemorhous mexicanus (NCBI:txid30427)

InterPro domains:
  IPR000098 Interleukin-10 [PR01294] (17-33)
  IPR000098 Interleukin-10 [PR01294] (66-75)
  IPR000098 Interleukin-10 [PR01294] (91-103)
  IPR009079 Four-helical cytokine-like, core [G3DSA:1.20.1250.10] (1-103)
  IPR009079 Four-helical cytokine-like, core [SSF47266] (1-103)
  IPR020423 Interleukin-10, conserved site [PS00520] (17-37)
  IPR020443 Interleukin-10/19/20/24/26 [PF00726] (1-103)
  IPR020443 Interleukin-10/19/20/24/26 [PTHR48482] (2-103)
  IPR020443 Interleukin-10/19/20/24/26 [SM00188] (1-103)

Radius of gyration: 13.95 Å; chains: 1; bounding box: 32×28×33 Å

Sequence (103 aa):
DDLSIQLLSSDLLEEIKGSLGCQSVSEMMEFYLEEVLPRAMRSSSQHQRSMSDLGNLLLNLRATMRLCHKFFTCEERSRSMEHIKETFSRMSRNGIYKAMGEF

Secondary structure (DSSP, 8-state):
-GGGS-SS-HHHHHHHHSTTHHHHHHHHHHHIIIIIHHHHHHH-TTTHHHHHHHHHHHHHHHHHHHHTS------SPPHHHHHHHHHHHHTHHHHHHHHHH--

Foldseek 3Di:
DLLPDQLCDVVLVVCCVDPCVLQSVLLLLVCCLPPQLVVLLVVDVVCNVVSVVVSVVSVVVSCCCCPVVVSNPDDDHDPSSVSSVVSLVVCPPSSNVNVVVVD